Protein AF-A0A5N8Z6W0-F1 (afdb_monomer_lite)

Radius of gyration: 20.74 Å; chains: 1; bounding box: 46×54×44 Å

pLDDT: mean 75.26, std 14.96, range [38.41, 91.06]

Sequence (91 aa):
MAHAMAMETNNIQADIIEADEFPNLARQFAVQAVPKTIINQTVEVLGSVTEQELLQRLLVAAGREDLIEKFSVPRGAGAIGGPTSMMHNRR

Structure (mmCIF, N/CA/C/O backbone):
data_AF-A0A5N8Z6W0-F1
#
_entry.id   AF-A0A5N8Z6W0-F1
#
loop_
_atom_site.group_PDB
_atom_site.id
_atom_site.type_symbol
_atom_site.label_atom_id
_atom_site.label_alt_id
_atom_site.label_comp_id
_atom_site.label_asym_id
_atom_site.label_entity_id
_atom_site.label_seq_id
_atom_site.pdbx_PDB_ins_code
_atom_site.Cartn_x
_atom_site.Cartn_y
_atom_site.Cartn_z
_atom_site.occupancy
_atom_site.B_iso_or_equiv
_atom_site.auth_seq_id
_atom_site.auth_comp_id
_atom_site.auth_asym_id
_atom_site.auth_atom_id
_atom_site.pdbx_PDB_model_num
ATOM 1 N N . MET A 1 1 ? 8.237 -5.217 4.522 1.00 61.03 1 MET A N 1
ATOM 2 C CA . MET A 1 1 ? 7.566 -4.256 5.426 1.00 61.03 1 MET A CA 1
ATOM 3 C C . MET A 1 1 ? 6.100 -4.609 5.650 1.00 61.03 1 MET A C 1
ATOM 5 O O . MET A 1 1 ? 5.748 -4.810 6.798 1.00 61.03 1 MET A O 1
ATOM 9 N N . ALA A 1 2 ? 5.274 -4.795 4.610 1.00 63.97 2 ALA A N 1
ATOM 10 C CA . ALA A 1 2 ? 3.858 -5.168 4.780 1.00 63.97 2 ALA A CA 1
ATOM 11 C C . ALA A 1 2 ? 3.625 -6.425 5.652 1.00 63.97 2 ALA A C 1
ATOM 13 O O . ALA A 1 2 ? 2.750 -6.423 6.510 1.00 63.97 2 ALA A O 1
ATOM 14 N N . HIS A 1 3 ? 4.458 -7.463 5.503 1.00 64.44 3 HIS A N 1
ATOM 15 C CA . HIS A 1 3 ? 4.350 -8.679 6.318 1.00 64.44 3 HIS A CA 1
ATOM 16 C C . HIS A 1 3 ? 4.616 -8.441 7.817 1.00 64.44 3 HIS A C 1
ATOM 18 O O . HIS A 1 3 ? 3.927 -9.012 8.651 1.00 64.44 3 HIS A O 1
ATOM 24 N N . ALA A 1 4 ? 5.556 -7.554 8.171 1.00 68.12 4 ALA A N 1
ATOM 25 C CA . ALA A 1 4 ? 5.837 -7.233 9.574 1.00 68.12 4 ALA A CA 1
ATOM 26 C C . ALA A 1 4 ? 4.625 -6.569 10.252 1.00 68.12 4 ALA A C 1
ATOM 28 O O . ALA A 1 4 ? 4.274 -6.938 11.364 1.00 68.12 4 ALA A O 1
ATOM 29 N N . MET A 1 5 ? 3.923 -5.678 9.542 1.00 63.62 5 MET A N 1
ATOM 30 C CA . MET A 1 5 ? 2.703 -5.033 10.049 1.00 63.62 5 MET A CA 1
ATOM 31 C C . MET A 1 5 ? 1.549 -6.028 10.248 1.00 63.62 5 MET A C 1
ATOM 33 O O . MET A 1 5 ? 0.810 -5.922 11.221 1.00 63.62 5 MET A O 1
ATOM 37 N N . ALA A 1 6 ? 1.401 -7.011 9.352 1.00 68.25 6 ALA A N 1
ATOM 38 C CA . ALA A 1 6 ? 0.391 -8.064 9.490 1.00 68.25 6 ALA A CA 1
ATOM 39 C C . ALA A 1 6 ? 0.654 -8.991 10.692 1.00 68.25 6 ALA A C 1
ATOM 41 O O . ALA A 1 6 ? -0.281 -9.505 11.295 1.00 68.25 6 ALA A O 1
ATOM 42 N N . MET A 1 7 ? 1.916 -9.186 11.083 1.00 66.50 7 MET A N 1
ATOM 43 C CA . MET A 1 7 ? 2.253 -9.980 12.270 1.00 66.50 7 MET A CA 1
ATOM 44 C C . MET A 1 7 ? 1.903 -9.274 13.589 1.00 66.50 7 MET A C 1
ATOM 46 O O . MET A 1 7 ? 1.697 -9.943 14.599 1.00 66.50 7 MET A O 1
ATOM 50 N N . GLU A 1 8 ? 1.832 -7.941 13.597 1.00 70.50 8 GLU A N 1
ATOM 51 C CA . GLU A 1 8 ? 1.556 -7.152 14.804 1.00 70.50 8 GLU A CA 1
ATOM 52 C C . GLU A 1 8 ? 0.058 -7.027 15.126 1.00 70.50 8 GLU A C 1
ATOM 54 O O . GLU A 1 8 ? -0.306 -6.685 16.253 1.00 70.50 8 GLU A O 1
ATOM 59 N N . THR A 1 9 ? -0.833 -7.310 14.170 1.00 65.38 9 THR A N 1
ATOM 60 C CA . THR A 1 9 ? -2.282 -7.200 14.373 1.00 65.38 9 THR A CA 1
ATOM 61 C C . THR A 1 9 ? -3.077 -8.136 13.468 1.00 65.38 9 THR A C 1
ATOM 63 O O . THR A 1 9 ? -2.865 -8.193 12.262 1.00 65.38 9 THR A O 1
ATOM 66 N N . ASN A 1 10 ? -4.094 -8.796 14.029 1.00 72.44 10 ASN A N 1
ATOM 67 C CA . ASN A 1 10 ? -5.016 -9.657 13.273 1.00 72.44 10 ASN A CA 1
ATOM 68 C C . ASN A 1 10 ? -5.929 -8.885 12.303 1.00 72.44 10 ASN A C 1
ATOM 70 O O . ASN A 1 10 ? -6.687 -9.494 11.552 1.00 72.44 10 ASN A O 1
ATOM 74 N N . ASN A 1 11 ? -5.896 -7.552 12.327 1.00 76.88 11 ASN A N 1
ATOM 75 C CA . ASN A 1 11 ? -6.735 -6.712 11.476 1.00 76.88 11 ASN A CA 1
ATOM 76 C C . ASN A 1 11 ? -6.093 -6.403 10.114 1.00 76.88 11 ASN A C 1
ATOM 78 O O . ASN A 1 11 ? -6.740 -5.776 9.277 1.00 76.88 11 ASN A O 1
ATOM 82 N N . ILE A 1 12 ? -4.835 -6.797 9.895 1.00 74.94 12 ILE A N 1
ATOM 83 C CA . ILE A 1 12 ? -4.105 -6.566 8.648 1.00 74.94 12 ILE A CA 1
ATOM 84 C C . ILE A 1 12 ? -3.712 -7.926 8.074 1.00 74.94 12 ILE A C 1
ATOM 86 O O . ILE A 1 12 ? -2.953 -8.667 8.689 1.00 74.94 12 ILE A O 1
ATOM 90 N N . GLN A 1 13 ? -4.196 -8.237 6.873 1.00 78.88 13 GLN A N 1
ATOM 91 C CA . GLN A 1 13 ? -3.717 -9.370 6.085 1.00 78.88 13 GLN A CA 1
ATOM 92 C C . GLN A 1 13 ? -2.781 -8.848 4.993 1.00 78.88 13 GLN A C 1
ATOM 94 O O . GLN A 1 13 ? -3.139 -7.928 4.257 1.00 78.88 13 GLN A O 1
ATOM 99 N N . ALA A 1 14 ? -1.579 -9.416 4.902 1.00 82.19 14 ALA A N 1
ATOM 100 C CA . ALA A 1 14 ? -0.601 -9.057 3.883 1.00 82.19 14 ALA A CA 1
ATOM 101 C C . ALA 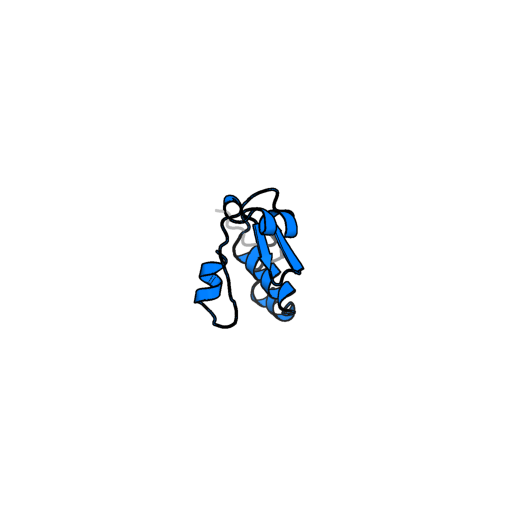A 1 14 ? -0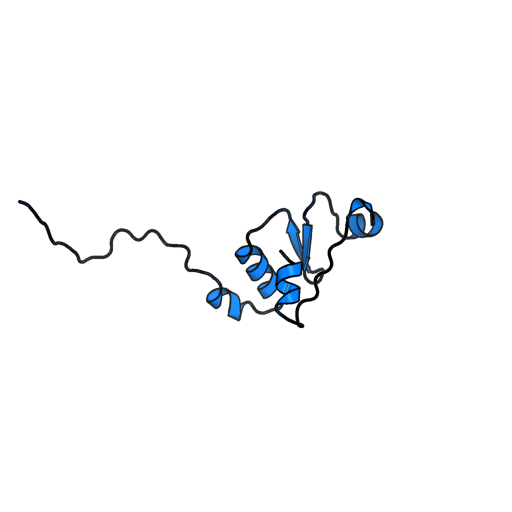.040 -10.313 3.221 1.00 82.19 14 ALA A C 1
ATOM 103 O O . ALA A 1 14 ? 0.611 -11.126 3.879 1.00 82.19 14 ALA A O 1
ATOM 104 N N . ASP A 1 15 ? -0.236 -10.405 1.911 1.00 81.62 15 ASP A N 1
ATOM 105 C CA . ASP A 1 15 ? 0.302 -11.468 1.074 1.00 81.62 15 ASP A CA 1
ATOM 106 C C . ASP A 1 15 ? 1.408 -10.903 0.177 1.00 81.62 15 ASP A C 1
ATOM 108 O O . ASP A 1 15 ? 1.298 -9.799 -0.365 1.00 81.62 15 ASP A O 1
ATOM 112 N N . ILE A 1 16 ? 2.498 -11.655 0.037 1.00 83.25 16 ILE A N 1
ATOM 113 C CA . ILE A 1 16 ? 3.582 -11.339 -0.896 1.00 83.25 16 ILE A CA 1
ATOM 114 C C . ILE A 1 16 ? 3.358 -12.188 -2.140 1.00 83.25 16 ILE A C 1
ATOM 116 O O . ILE A 1 16 ? 3.205 -13.403 -2.037 1.00 83.25 16 ILE A O 1
ATOM 120 N N . ILE A 1 17 ? 3.331 -11.541 -3.303 1.00 83.19 17 ILE A N 1
ATOM 121 C CA . ILE A 1 17 ? 3.106 -12.209 -4.582 1.00 83.19 17 ILE A CA 1
ATOM 122 C C . ILE A 1 17 ? 4.281 -11.913 -5.505 1.00 83.19 17 ILE A C 1
ATOM 124 O O . ILE A 1 17 ? 4.575 -10.748 -5.784 1.00 83.19 17 ILE A O 1
ATOM 128 N N . GLU A 1 18 ? 4.919 -12.971 -5.999 1.00 84.81 18 GLU A N 1
ATOM 129 C CA . GLU A 1 18 ? 5.971 -12.883 -7.009 1.00 84.81 18 GLU A CA 1
ATOM 130 C C . GLU A 1 18 ? 5.340 -12.581 -8.372 1.00 84.81 18 GLU A C 1
ATOM 132 O O . GLU A 1 18 ? 4.681 -13.425 -8.979 1.00 84.81 18 GLU A O 1
ATOM 137 N N . ALA A 1 19 ? 5.499 -11.347 -8.857 1.00 82.69 19 ALA A N 1
ATOM 138 C CA . ALA A 1 19 ? 4.812 -10.882 -10.066 1.00 82.69 19 ALA A CA 1
ATOM 139 C C . ALA A 1 19 ? 5.128 -11.740 -11.309 1.00 82.69 19 ALA A C 1
ATOM 141 O O . ALA A 1 19 ? 4.249 -11.934 -12.153 1.00 82.69 19 ALA A O 1
ATOM 142 N N . ASP A 1 20 ? 6.344 -12.288 -11.382 1.00 85.50 20 ASP A N 1
ATOM 143 C CA . ASP A 1 20 ? 6.807 -13.145 -12.479 1.00 85.50 20 ASP A CA 1
ATOM 144 C C . ASP A 1 20 ? 6.087 -14.505 -12.517 1.00 85.50 20 ASP A C 1
ATOM 146 O O . ASP A 1 20 ? 5.911 -15.080 -13.592 1.00 85.50 20 ASP A O 1
ATOM 150 N N . GLU A 1 21 ? 5.601 -14.999 -11.374 1.00 88.19 21 GLU A N 1
ATOM 151 C CA . GLU A 1 21 ? 4.835 -16.251 -11.292 1.00 88.19 21 GLU A CA 1
ATOM 152 C C . GLU A 1 21 ? 3.346 -16.052 -11.624 1.00 88.19 21 GLU A C 1
ATOM 154 O O . GLU A 1 21 ? 2.653 -16.995 -12.015 1.00 88.19 21 GLU A O 1
ATOM 159 N N . PHE A 1 22 ? 2.843 -14.814 -11.532 1.00 89.44 22 PHE A N 1
ATOM 160 C CA . PHE A 1 22 ? 1.425 -14.481 -11.711 1.00 89.44 22 PHE A CA 1
ATOM 161 C C . PHE A 1 22 ? 1.204 -13.362 -12.751 1.00 89.44 22 PHE A C 1
ATOM 163 O O . PHE A 1 22 ? 0.636 -12.312 -12.431 1.00 89.44 22 PHE A O 1
ATOM 170 N N . PRO A 1 23 ? 1.539 -13.577 -14.039 1.00 85.38 23 PRO A N 1
ATOM 171 C CA . PRO A 1 23 ? 1.480 -12.537 -15.075 1.00 85.38 23 PRO A CA 1
ATOM 172 C C . PRO A 1 23 ? 0.066 -11.990 -15.331 1.00 85.38 23 PRO A C 1
ATOM 174 O O . PRO A 1 23 ? -0.106 -10.844 -15.746 1.00 85.38 23 PRO A O 1
ATOM 177 N N . ASN A 1 24 ? -0.981 -12.782 -15.084 1.00 91.06 24 ASN A N 1
ATOM 178 C CA . ASN A 1 24 ? -2.367 -12.310 -15.185 1.00 91.06 24 ASN A CA 1
ATOM 179 C C . ASN A 1 24 ? -2.701 -11.291 -14.091 1.00 91.06 24 ASN A C 1
ATOM 181 O O . ASN A 1 24 ? -3.311 -10.263 -14.382 1.00 91.06 24 ASN A O 1
ATOM 185 N N . LEU A 1 25 ? -2.259 -11.556 -12.861 1.00 86.06 25 LEU A N 1
ATOM 186 C CA . LEU A 1 25 ? -2.460 -10.669 -11.720 1.00 86.06 25 LEU A CA 1
ATOM 187 C C . LEU A 1 25 ? -1.613 -9.400 -11.864 1.00 86.06 25 LEU A C 1
ATOM 189 O O . LEU A 1 25 ? -2.111 -8.293 -11.671 1.00 86.06 25 LEU A O 1
ATOM 193 N N . ALA A 1 26 ? -0.361 -9.553 -12.306 1.00 85.94 26 ALA A N 1
ATOM 194 C CA . ALA A 1 26 ? 0.522 -8.437 -12.619 1.00 85.94 26 ALA A CA 1
ATOM 195 C C . ALA A 1 26 ? -0.099 -7.499 -13.670 1.00 85.94 26 ALA A C 1
ATOM 197 O O . ALA A 1 26 ? -0.089 -6.282 -13.492 1.00 85.94 26 ALA A O 1
ATOM 198 N N . ARG A 1 27 ? -0.718 -8.046 -14.728 1.00 88.12 27 ARG A N 1
ATOM 199 C CA . ARG A 1 27 ? -1.455 -7.247 -15.723 1.00 88.12 27 ARG A CA 1
ATOM 200 C C . ARG A 1 27 ? -2.696 -6.576 -15.143 1.00 88.12 27 ARG A C 1
ATOM 202 O O . ARG A 1 27 ? -2.909 -5.401 -15.425 1.00 88.12 27 ARG A O 1
ATOM 209 N N . GLN A 1 28 ? -3.491 -7.287 -14.340 1.00 89.00 28 GLN A N 1
ATOM 210 C CA . GLN A 1 28 ? -4.700 -6.737 -13.714 1.00 89.00 28 GLN A CA 1
ATOM 211 C C . GLN A 1 28 ? -4.388 -5.501 -12.863 1.00 89.00 28 GLN A C 1
ATOM 213 O O . GLN A 1 28 ? -5.121 -4.519 -12.921 1.00 89.00 28 GLN A O 1
ATOM 218 N N . PHE A 1 29 ? -3.276 -5.529 -12.131 1.00 86.06 29 PHE A N 1
ATOM 219 C CA . PHE A 1 29 ? -2.824 -4.411 -11.305 1.00 86.06 29 PHE A CA 1
ATOM 220 C C . PHE A 1 29 ? -1.793 -3.507 -11.990 1.00 86.06 29 PHE A C 1
ATOM 222 O O . PHE A 1 29 ? -1.124 -2.720 -11.315 1.00 86.06 29 PHE A O 1
ATOM 229 N N . ALA A 1 30 ? -1.632 -3.624 -13.313 1.00 89.06 30 ALA A N 1
ATOM 230 C CA . ALA A 1 30 ? -0.689 -2.842 -14.111 1.00 89.06 30 ALA A CA 1
ATOM 231 C C . ALA A 1 30 ? 0.707 -2.726 -13.456 1.00 89.06 30 ALA A C 1
ATOM 233 O O . ALA A 1 30 ? 1.277 -1.636 -13.339 1.00 89.06 30 ALA A O 1
ATOM 234 N N . VAL A 1 31 ? 1.239 -3.847 -12.962 1.00 86.50 31 VAL A N 1
ATOM 235 C CA . VAL A 1 31 ? 2.567 -3.926 -12.346 1.00 86.50 31 VAL A CA 1
ATOM 236 C C . VAL A 1 31 ? 3.612 -3.731 -13.443 1.00 86.50 31 VAL A C 1
ATOM 238 O O . VAL A 1 31 ? 3.823 -4.605 -14.276 1.00 86.50 31 VAL A O 1
ATOM 241 N N . GLN A 1 32 ? 4.246 -2.559 -13.453 1.00 85.44 32 GLN A N 1
ATOM 242 C CA . GLN A 1 32 ? 5.321 -2.216 -14.396 1.00 85.44 32 GLN A CA 1
ATOM 243 C C . GLN A 1 32 ? 6.706 -2.252 -13.740 1.00 85.44 32 GLN A C 1
ATOM 245 O O . GLN A 1 32 ? 7.712 -2.412 -14.423 1.00 85.44 32 GLN A O 1
ATOM 250 N N . ALA A 1 33 ? 6.758 -2.088 -12.417 1.00 84.25 33 ALA A N 1
ATOM 251 C CA . ALA A 1 33 ? 7.976 -2.109 -11.624 1.00 84.25 33 ALA A CA 1
ATOM 252 C C . ALA A 1 33 ? 7.683 -2.689 -10.237 1.00 84.25 33 ALA A C 1
ATOM 254 O O . ALA A 1 33 ? 6.590 -2.500 -9.695 1.00 84.25 33 ALA A O 1
ATOM 255 N N . VAL A 1 34 ? 8.678 -3.368 -9.670 1.00 88.25 34 VAL A N 1
ATOM 256 C CA . VAL A 1 34 ? 8.645 -3.949 -8.323 1.00 88.25 34 VAL A CA 1
ATOM 257 C C . VAL A 1 34 ? 9.691 -3.265 -7.427 1.00 88.25 34 VAL A C 1
ATOM 259 O O . VAL A 1 34 ? 10.718 -2.817 -7.942 1.00 88.25 34 VAL A O 1
ATOM 262 N N . PRO A 1 35 ? 9.470 -3.167 -6.101 1.00 87.75 35 PRO A N 1
ATOM 263 C CA . PRO A 1 35 ? 8.278 -3.598 -5.365 1.00 87.75 35 PRO A CA 1
ATOM 264 C C . PRO A 1 35 ? 7.069 -2.668 -5.589 1.00 87.75 35 PRO A C 1
ATOM 266 O O . PRO A 1 35 ? 7.219 -1.450 -5.679 1.00 87.75 35 PRO A O 1
ATOM 269 N N . LYS A 1 36 ? 5.862 -3.249 -5.647 1.00 87.69 36 LYS A N 1
ATOM 270 C CA . LYS A 1 36 ? 4.573 -2.535 -5.669 1.00 87.69 36 LYS A CA 1
ATOM 271 C C . LYS A 1 36 ? 3.686 -3.091 -4.558 1.00 87.69 36 LYS A C 1
ATOM 273 O O . LYS A 1 36 ? 3.481 -4.297 -4.488 1.00 87.69 36 LYS A O 1
ATOM 278 N N . THR A 1 37 ? 3.172 -2.219 -3.696 1.00 89.50 37 THR A N 1
ATOM 279 C CA . THR A 1 37 ? 2.214 -2.586 -2.643 1.00 89.50 37 THR A CA 1
ATOM 280 C C . THR A 1 37 ? 0.837 -2.065 -3.015 1.00 89.50 37 THR A C 1
ATOM 282 O O . THR A 1 37 ? 0.701 -0.921 -3.447 1.00 89.50 37 THR A O 1
ATOM 285 N N . ILE A 1 38 ? -0.180 -2.902 -2.846 1.00 87.44 38 ILE A N 1
ATOM 286 C CA . ILE A 1 38 ? -1.572 -2.573 -3.142 1.00 87.44 38 ILE A CA 1
ATOM 287 C C . ILE A 1 38 ? -2.364 -2.818 -1.864 1.00 87.44 38 ILE A C 1
ATOM 289 O O . ILE A 1 38 ? -2.335 -3.919 -1.323 1.00 87.44 38 ILE A O 1
ATOM 293 N N . ILE A 1 39 ? -3.045 -1.789 -1.369 1.00 88.06 39 ILE A N 1
ATOM 294 C CA . ILE A 1 39 ? -3.821 -1.836 -0.126 1.00 88.06 39 ILE A CA 1
ATOM 295 C C . ILE A 1 39 ? -5.298 -1.753 -0.501 1.00 88.06 39 ILE A C 1
ATOM 297 O O . ILE A 1 39 ? -5.698 -0.830 -1.211 1.00 88.06 39 ILE A O 1
ATOM 301 N N . ASN A 1 40 ? -6.096 -2.731 -0.060 1.00 85.62 40 ASN A N 1
ATOM 302 C CA . ASN A 1 40 ? -7.543 -2.819 -0.310 1.00 85.62 40 ASN A CA 1
ATOM 303 C C . ASN A 1 40 ? -7.961 -2.639 -1.786 1.00 85.62 40 ASN A C 1
ATOM 305 O O . ASN A 1 40 ? -9.080 -2.220 -2.060 1.00 85.62 40 ASN A O 1
ATOM 309 N N . GLN A 1 41 ? -7.066 -2.937 -2.738 1.00 83.75 41 GLN A N 1
ATOM 310 C CA . GLN A 1 41 ? -7.256 -2.705 -4.182 1.00 83.75 41 GLN A CA 1
ATOM 311 C C . GLN A 1 41 ? -7.548 -1.239 -4.570 1.00 83.75 41 GLN A C 1
ATOM 313 O O . GLN A 1 41 ? -7.932 -0.970 -5.704 1.00 83.75 41 GLN A O 1
ATOM 318 N N . THR A 1 42 ? -7.359 -0.291 -3.651 1.00 82.00 42 THR A N 1
ATOM 319 C CA . THR A 1 42 ? -7.686 1.131 -3.834 1.00 82.00 42 THR A CA 1
ATOM 320 C C . THR A 1 42 ? -6.463 2.030 -3.756 1.00 82.00 42 THR A C 1
ATOM 322 O O . THR A 1 42 ? -6.411 3.043 -4.451 1.00 82.00 42 THR A O 1
ATOM 325 N N . VAL A 1 43 ? -5.470 1.675 -2.938 1.00 85.00 43 VAL A N 1
ATOM 326 C CA . VAL A 1 43 ? -4.254 2.473 -2.762 1.00 85.00 43 VAL A CA 1
ATOM 327 C C . 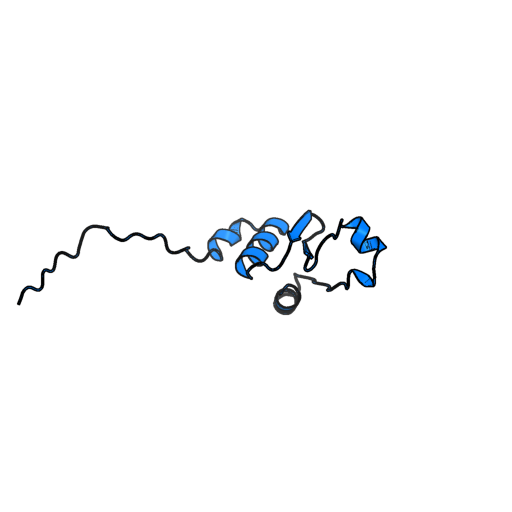VAL A 1 43 ? -3.053 1.725 -3.311 1.00 85.00 43 VAL A C 1
ATOM 329 O O . VAL A 1 43 ? -2.783 0.588 -2.929 1.00 85.00 43 VAL A O 1
ATOM 332 N N . GLU A 1 44 ? -2.299 2.397 -4.178 1.00 87.50 44 GLU A N 1
ATOM 333 C CA . GLU A 1 44 ? -1.073 1.869 -4.764 1.00 87.50 44 GLU A CA 1
ATOM 334 C C . GLU A 1 44 ? 0.158 2.595 -4.218 1.00 87.50 44 GLU A C 1
ATOM 336 O O . GLU A 1 44 ? 0.213 3.825 -4.112 1.00 87.50 44 GLU A O 1
ATOM 341 N N . VAL A 1 45 ? 1.182 1.817 -3.885 1.00 86.94 45 VAL A N 1
ATOM 342 C CA . VAL A 1 45 ? 2.480 2.305 -3.428 1.00 86.94 45 VAL A CA 1
ATOM 343 C C . VAL A 1 45 ? 3.546 1.711 -4.329 1.00 86.94 45 VAL A C 1
ATOM 345 O O . VAL A 1 45 ? 3.750 0.497 -4.345 1.00 86.94 45 VAL A O 1
ATOM 348 N N . LEU A 1 46 ? 4.197 2.568 -5.111 1.00 85.81 46 LEU A N 1
ATOM 349 C CA . LEU A 1 46 ? 5.257 2.178 -6.034 1.00 85.81 46 LEU A CA 1
ATOM 350 C C . LEU A 1 46 ? 6.623 2.386 -5.383 1.00 85.81 46 LEU A C 1
ATOM 352 O O . LEU A 1 46 ? 6.892 3.450 -4.825 1.00 85.81 46 LEU A O 1
ATOM 356 N N . GLY A 1 47 ? 7.494 1.389 -5.515 1.00 83.38 47 GLY A N 1
ATOM 357 C CA . GLY A 1 47 ? 8.856 1.432 -5.005 1.00 83.38 47 GLY A CA 1
ATOM 358 C C . GLY A 1 47 ? 8.950 1.220 -3.495 1.00 83.38 47 GLY A C 1
ATOM 359 O O . GLY A 1 47 ? 7.991 0.857 -2.813 1.00 83.38 47 GLY A O 1
ATOM 360 N N . SER A 1 48 ? 10.159 1.421 -2.973 1.00 81.69 48 SER A N 1
ATOM 361 C CA . SER A 1 48 ? 10.423 1.323 -1.540 1.00 81.69 48 SER A CA 1
ATOM 362 C C . SER A 1 48 ? 10.077 2.650 -0.870 1.00 81.69 48 SER A C 1
ATOM 364 O O . SER A 1 48 ? 10.703 3.671 -1.151 1.00 81.69 48 SER A O 1
ATOM 366 N N . VAL A 1 49 ? 9.075 2.638 0.003 1.00 84.69 49 VAL A N 1
ATOM 367 C CA . VAL A 1 49 ? 8.716 3.782 0.847 1.00 84.69 49 VAL A CA 1
ATOM 368 C C . VAL A 1 49 ? 9.184 3.550 2.280 1.00 84.69 49 VAL A C 1
ATOM 370 O O . VAL A 1 49 ? 9.466 2.418 2.678 1.00 84.69 49 VAL A O 1
ATOM 373 N N . THR A 1 50 ? 9.267 4.620 3.071 1.00 85.50 50 THR A N 1
ATOM 374 C CA . THR A 1 50 ? 9.524 4.484 4.507 1.00 85.50 50 THR A CA 1
ATOM 375 C C . THR A 1 50 ? 8.335 3.820 5.199 1.00 85.50 50 THR A C 1
ATOM 377 O O . THR A 1 50 ? 7.201 3.864 4.719 1.00 85.50 50 THR A O 1
ATOM 380 N N . GLU A 1 51 ? 8.580 3.231 6.365 1.00 82.19 51 GLU A N 1
ATOM 381 C CA . GLU A 1 51 ? 7.527 2.617 7.176 1.00 82.19 51 GLU A CA 1
ATOM 382 C C . GLU A 1 51 ? 6.424 3.617 7.552 1.00 82.19 51 GLU A C 1
ATOM 384 O O . GLU A 1 51 ? 5.243 3.288 7.494 1.00 82.19 51 GLU A O 1
ATOM 389 N N . GLN A 1 52 ? 6.799 4.864 7.855 1.00 83.44 52 GLN A N 1
ATOM 390 C CA . GLN A 1 52 ? 5.843 5.923 8.181 1.00 83.44 52 GLN A CA 1
ATOM 391 C C . GLN A 1 52 ? 4.933 6.269 7.001 1.00 83.44 52 GLN A C 1
ATOM 393 O O . GLN A 1 52 ? 3.727 6.411 7.176 1.00 83.44 52 GLN A O 1
ATOM 398 N N . GLU A 1 53 ? 5.502 6.381 5.801 1.00 84.56 53 GLU A N 1
ATOM 399 C CA . GLU A 1 53 ? 4.742 6.646 4.579 1.00 84.56 53 GLU A CA 1
ATOM 400 C C . GLU A 1 53 ? 3.780 5.487 4.279 1.00 84.56 53 GLU A C 1
ATOM 402 O O . GLU A 1 53 ? 2.617 5.706 3.939 1.00 84.56 53 GLU A O 1
ATOM 407 N N . LEU A 1 54 ? 4.235 4.243 4.462 1.00 85.19 54 LEU A N 1
ATOM 408 C CA . LEU A 1 54 ? 3.388 3.065 4.294 1.00 85.19 54 LEU A CA 1
ATOM 409 C C . LEU A 1 54 ? 2.238 3.040 5.313 1.00 85.19 54 LEU A C 1
ATOM 411 O O . LEU A 1 54 ? 1.097 2.785 4.932 1.00 85.19 54 LEU A O 1
ATOM 415 N N . LEU A 1 55 ? 2.517 3.358 6.581 1.00 86.31 55 LEU A N 1
ATOM 416 C CA . LEU A 1 55 ? 1.511 3.432 7.640 1.00 86.31 55 LEU A CA 1
ATOM 417 C C . LEU A 1 55 ? 0.460 4.509 7.353 1.00 86.31 55 LEU A C 1
ATOM 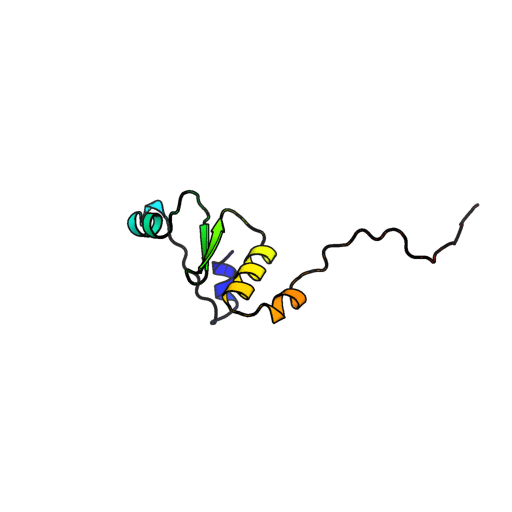419 O O . LEU A 1 55 ? -0.730 4.248 7.495 1.00 86.31 55 LEU A O 1
ATOM 423 N N . GLN A 1 56 ? 0.872 5.700 6.911 1.00 86.81 56 GLN A N 1
ATOM 424 C CA . GLN A 1 56 ? -0.065 6.770 6.553 1.00 86.81 56 GLN A CA 1
ATOM 425 C C . GLN A 1 56 ? -1.022 6.323 5.448 1.00 86.81 56 GLN A C 1
ATOM 427 O O . GLN A 1 56 ? -2.234 6.476 5.579 1.00 86.81 56 GLN A O 1
ATOM 432 N N . ARG A 1 57 ? -0.495 5.698 4.391 1.00 86.62 57 ARG A N 1
ATOM 433 C CA . ARG A 1 57 ? -1.308 5.168 3.286 1.00 86.62 57 ARG A CA 1
ATOM 434 C C . ARG A 1 57 ? -2.261 4.067 3.739 1.00 86.62 57 ARG A C 1
ATOM 436 O O . ARG A 1 57 ? -3.391 4.013 3.264 1.00 86.62 57 ARG A O 1
ATOM 443 N N . LEU A 1 58 ? -1.825 3.221 4.671 1.00 87.12 58 LEU A N 1
ATOM 444 C CA . LEU A 1 58 ? -2.657 2.180 5.268 1.00 87.12 58 LEU A CA 1
ATOM 445 C C . LEU A 1 58 ? -3.796 2.774 6.104 1.00 87.12 58 LEU A C 1
ATOM 447 O O . LEU A 1 58 ? -4.933 2.329 5.979 1.00 87.12 58 LEU A O 1
ATOM 451 N N . LEU A 1 59 ? -3.518 3.803 6.907 1.00 87.25 59 LEU A N 1
ATOM 452 C CA . LEU A 1 59 ? -4.530 4.493 7.709 1.00 87.25 59 LEU A CA 1
ATOM 453 C C . LEU A 1 59 ? -5.573 5.190 6.832 1.00 87.25 59 LEU A C 1
ATOM 455 O O . LEU A 1 59 ? -6.762 5.040 7.096 1.00 87.25 59 LEU A O 1
ATOM 459 N N . VAL A 1 60 ? -5.155 5.868 5.757 1.00 86.25 60 VAL A N 1
ATOM 460 C CA . VAL A 1 60 ? -6.085 6.440 4.765 1.00 86.25 60 VAL A CA 1
ATOM 461 C C . VAL A 1 60 ? -6.940 5.340 4.128 1.00 86.25 60 VAL A C 1
ATOM 463 O O . VAL A 1 60 ? -8.161 5.441 4.091 1.00 86.25 60 VAL A O 1
ATOM 466 N N . ALA A 1 61 ? -6.329 4.236 3.682 1.00 85.75 61 ALA A N 1
ATOM 467 C CA . ALA A 1 61 ? -7.065 3.120 3.079 1.00 85.75 61 ALA A CA 1
ATOM 468 C C . ALA A 1 61 ? -8.047 2.433 4.050 1.00 85.75 61 ALA A C 1
ATOM 470 O O . ALA A 1 61 ? -9.000 1.791 3.608 1.00 85.75 61 ALA A O 1
ATOM 471 N N . ALA A 1 62 ? -7.807 2.549 5.359 1.00 85.38 62 ALA A N 1
ATOM 472 C CA . ALA A 1 62 ? -8.670 2.040 6.420 1.00 85.38 62 ALA A CA 1
ATOM 473 C C . ALA A 1 62 ? -9.724 3.060 6.904 1.00 85.38 62 ALA A C 1
ATOM 475 O O . ALA A 1 62 ? -10.500 2.726 7.800 1.00 85.38 62 ALA A O 1
ATOM 476 N N . GLY A 1 63 ? -9.750 4.286 6.359 1.00 85.94 63 GLY A N 1
ATOM 477 C CA . GLY A 1 63 ? -10.626 5.373 6.822 1.00 85.94 63 GLY A CA 1
ATOM 478 C C . GLY A 1 63 ? -10.307 5.836 8.247 1.00 85.94 63 GLY A C 1
ATOM 479 O O . GLY A 1 63 ? -11.208 6.142 9.029 1.00 85.94 63 GLY A O 1
ATOM 480 N N . ARG A 1 64 ? -9.025 5.765 8.623 1.00 85.94 64 ARG A N 1
ATOM 481 C CA . ARG A 1 64 ? -8.487 6.101 9.947 1.00 85.94 64 ARG A CA 1
ATOM 482 C C . ARG A 1 64 ? -7.545 7.296 9.890 1.00 85.94 64 ARG A C 1
ATOM 484 O O . ARG A 1 64 ? -6.489 7.311 10.526 1.00 85.94 64 ARG A O 1
ATOM 491 N N . GLU A 1 65 ? -7.918 8.310 9.119 1.00 85.44 65 GLU A N 1
ATOM 492 C CA . GLU A 1 65 ? -7.167 9.559 9.005 1.00 85.44 65 GLU A CA 1
ATOM 493 C C . GLU A 1 65 ? -7.036 10.272 10.356 1.00 85.44 65 GLU A C 1
ATOM 495 O O . GLU A 1 65 ? -6.034 10.940 10.605 1.00 85.44 65 GLU A O 1
ATOM 500 N N . ASP A 1 66 ? -7.991 10.043 11.267 1.00 84.88 66 ASP A N 1
ATOM 501 C CA . ASP A 1 66 ? -7.962 10.495 12.663 1.00 84.88 66 ASP A CA 1
ATOM 502 C C . ASP A 1 66 ? -6.688 10.074 13.409 1.00 84.88 66 ASP A C 1
ATOM 504 O O . ASP A 1 66 ? -6.245 10.754 14.335 1.00 84.88 66 ASP A O 1
ATOM 508 N N . LEU A 1 67 ? -6.079 8.959 13.003 1.00 85.62 67 LEU A N 1
ATOM 509 C CA . LEU A 1 67 ? -4.863 8.437 13.610 1.00 85.62 67 LEU A CA 1
ATOM 510 C C . LEU A 1 67 ? -3.582 8.955 12.954 1.00 85.62 67 LEU A C 1
ATOM 512 O O . LEU A 1 67 ? -2.515 8.785 13.542 1.00 85.62 67 LEU A O 1
ATOM 516 N N . ILE A 1 68 ? -3.646 9.588 11.781 1.00 83.38 68 ILE A N 1
ATOM 517 C CA . ILE A 1 68 ? -2.443 10.039 11.065 1.00 83.38 68 ILE A CA 1
ATOM 518 C C . ILE A 1 68 ? -1.663 11.037 11.916 1.00 83.38 68 ILE A C 1
ATOM 520 O O . ILE A 1 68 ? -0.467 10.846 12.097 1.00 83.38 68 ILE A O 1
ATOM 524 N N . GLU A 1 69 ? -2.338 12.013 12.525 1.00 78.62 69 GLU A N 1
ATOM 525 C CA . GLU A 1 69 ? -1.720 13.017 13.408 1.00 78.62 69 GLU A CA 1
ATOM 526 C C . GLU A 1 69 ? -1.018 12.390 14.628 1.00 78.62 69 GLU A C 1
ATOM 528 O O . GLU A 1 69 ? 0.007 12.873 15.107 1.00 78.62 69 GLU A O 1
ATOM 533 N N . LYS A 1 70 ? -1.541 11.262 15.126 1.00 76.81 70 LYS A N 1
ATOM 534 C CA . LYS A 1 70 ? -0.963 10.536 16.266 1.00 76.81 70 LYS A CA 1
ATOM 535 C C . LYS A 1 70 ? 0.358 9.849 15.907 1.00 76.81 70 LYS A C 1
ATOM 537 O O . LYS A 1 70 ? 1.209 9.672 16.778 1.00 76.81 70 LYS A O 1
ATOM 542 N N . PHE A 1 71 ? 0.511 9.438 14.649 1.00 75.25 71 PHE A N 1
ATOM 543 C CA . PHE A 1 71 ? 1.678 8.704 14.151 1.00 75.25 71 PHE A CA 1
ATOM 544 C C . PHE A 1 71 ? 2.574 9.538 13.226 1.00 75.25 71 PHE A C 1
ATOM 546 O O . PHE A 1 71 ? 3.684 9.111 12.895 1.00 75.25 71 PHE A O 1
ATOM 553 N N . SER A 1 72 ? 2.150 10.743 12.844 1.00 65.62 72 SER A N 1
ATOM 554 C CA . SER A 1 72 ? 3.018 11.745 12.250 1.00 65.62 72 SER A CA 1
ATOM 555 C C . SER A 1 72 ? 3.965 12.239 13.332 1.00 65.62 72 SER A C 1
ATOM 557 O O . SER A 1 72 ? 3.617 13.052 14.186 1.00 65.62 72 SER A O 1
ATOM 559 N N . VAL A 1 73 ? 5.192 11.728 13.307 1.00 59.62 73 VAL A N 1
ATOM 560 C CA . VAL A 1 73 ? 6.291 12.345 14.047 1.00 59.62 73 VAL A CA 1
ATOM 561 C C . VAL A 1 73 ? 6.361 13.805 13.586 1.00 59.62 73 VAL A C 1
ATOM 563 O O . VAL A 1 73 ? 6.289 14.043 12.373 1.00 59.62 73 VAL A O 1
ATOM 566 N N . PRO A 1 74 ? 6.493 14.795 14.488 1.00 52.91 74 PRO A N 1
ATOM 567 C CA . PRO A 1 74 ? 6.726 16.164 14.065 1.00 52.91 74 PRO A CA 1
ATOM 568 C C . PRO A 1 74 ? 7.993 16.166 13.213 1.00 52.91 74 PRO A C 1
ATOM 570 O O . PRO A 1 74 ? 9.101 15.977 13.717 1.00 52.91 74 PRO A O 1
ATOM 573 N N . ARG A 1 75 ? 7.837 16.358 11.896 1.00 54.25 75 ARG A N 1
ATOM 574 C CA . ARG A 1 75 ? 8.958 16.767 11.053 1.00 54.25 75 ARG A CA 1
ATOM 575 C C . ARG A 1 75 ? 9.492 18.018 11.718 1.00 54.25 75 ARG A C 1
ATOM 577 O O . ARG A 1 75 ? 8.750 18.989 11.835 1.00 54.25 75 ARG A O 1
ATOM 584 N N . GLY A 1 76 ? 10.729 17.955 12.206 1.00 47.56 76 GLY A N 1
ATOM 585 C CA . GLY A 1 76 ? 11.407 19.094 12.798 1.00 47.56 76 GLY A CA 1
ATOM 586 C C . GLY A 1 76 ? 11.293 20.278 11.852 1.00 47.56 76 GLY A C 1
ATOM 587 O O . GLY A 1 76 ? 12.009 20.366 10.857 1.00 47.56 76 GLY A O 1
ATOM 588 N N . ALA A 1 77 ? 10.355 21.171 12.154 1.00 45.09 77 ALA A N 1
ATOM 589 C CA . ALA A 1 77 ? 10.356 22.504 11.618 1.00 45.09 77 ALA A CA 1
ATOM 590 C C . ALA A 1 77 ? 11.629 23.144 12.163 1.00 45.09 77 ALA A C 1
ATOM 592 O O . ALA A 1 77 ? 11.808 23.270 13.376 1.00 45.09 77 ALA A O 1
ATOM 593 N N . GLY A 1 78 ? 12.537 23.505 11.260 1.00 48.25 78 GLY A N 1
ATOM 594 C CA . GLY A 1 78 ? 13.581 24.461 11.566 1.00 48.25 78 GLY A CA 1
ATOM 595 C C . GLY A 1 78 ? 12.929 25.736 12.093 1.00 48.25 78 GLY A C 1
ATOM 596 O O . GLY A 1 78 ? 12.418 26.539 11.325 1.00 48.25 78 GLY A O 1
ATOM 597 N N . ALA A 1 79 ? 12.943 25.898 13.411 1.00 44.88 79 ALA A N 1
ATOM 598 C CA . ALA A 1 79 ? 12.650 27.138 14.106 1.00 44.88 79 ALA A CA 1
ATOM 599 C C . ALA A 1 79 ? 13.850 27.458 15.000 1.00 44.88 79 ALA A C 1
ATOM 601 O O . ALA A 1 79 ? 13.805 27.389 16.226 1.00 44.88 79 ALA A O 1
ATOM 602 N N . ILE A 1 80 ? 14.964 27.794 14.350 1.00 54.62 80 ILE A N 1
ATOM 603 C CA . ILE A 1 80 ? 15.913 28.727 14.945 1.00 54.62 80 ILE A CA 1
ATOM 604 C C . ILE A 1 80 ? 15.210 30.090 15.019 1.00 54.62 80 ILE A C 1
ATOM 606 O O . ILE A 1 80 ? 14.837 30.653 13.995 1.00 54.62 80 ILE A O 1
ATOM 610 N N . GLY A 1 81 ? 15.007 30.609 16.230 1.00 50.00 81 GLY A N 1
ATOM 611 C CA . GLY A 1 81 ? 14.599 32.002 16.446 1.00 50.00 81 GLY A CA 1
ATOM 612 C C . GLY A 1 81 ? 13.184 32.203 16.989 1.00 50.00 81 GLY A C 1
ATOM 613 O O . GLY A 1 81 ? 12.318 32.725 16.298 1.00 50.00 81 GLY A O 1
ATOM 614 N N . GLY A 1 82 ? 12.987 31.870 18.265 1.00 38.41 82 GLY A N 1
ATOM 615 C CA . GLY A 1 82 ? 11.962 32.467 19.127 1.00 38.41 82 GLY A CA 1
ATOM 616 C C . GLY A 1 82 ? 12.640 33.146 20.327 1.00 38.41 82 GLY A C 1
ATOM 617 O O . GLY A 1 82 ? 13.714 32.701 20.737 1.00 38.41 82 GLY A O 1
ATOM 618 N N . PRO A 1 83 ? 12.092 34.253 20.854 1.00 52.12 83 PRO A N 1
ATOM 619 C CA . PRO A 1 83 ? 12.830 35.205 21.670 1.00 52.12 83 PRO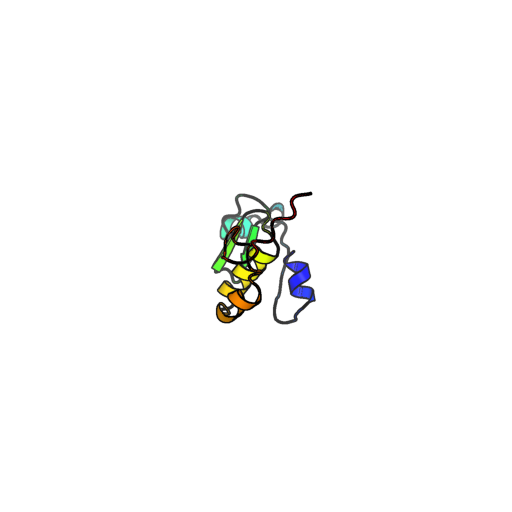 A CA 1
ATOM 620 C C . PRO A 1 83 ? 13.003 34.637 23.074 1.00 52.12 83 PRO A C 1
ATOM 622 O O . PRO A 1 83 ? 12.005 34.372 23.731 1.00 52.12 83 PRO A O 1
ATOM 625 N N . THR A 1 84 ? 14.247 34.447 23.513 1.00 53.88 84 THR A N 1
ATOM 626 C CA . THR A 1 84 ? 14.728 34.347 24.913 1.00 53.88 84 THR A CA 1
ATOM 627 C C . THR A 1 84 ? 15.812 33.279 24.996 1.00 53.88 84 THR A C 1
ATOM 629 O O . THR A 1 84 ? 15.593 32.159 25.432 1.00 53.88 84 THR A O 1
ATOM 632 N N . SER A 1 85 ? 17.018 33.651 24.582 1.00 50.28 85 SER A N 1
ATOM 633 C CA . SER A 1 85 ? 18.176 33.482 25.459 1.00 50.28 85 SER A CA 1
ATOM 634 C C . SER A 1 85 ? 19.282 34.413 24.973 1.00 50.28 85 SER A C 1
ATOM 636 O O . SER A 1 85 ? 20.265 34.018 24.351 1.00 50.28 85 SER A O 1
ATOM 638 N N . MET A 1 86 ? 19.083 35.710 25.226 1.00 54.06 86 MET A N 1
ATOM 639 C CA . MET A 1 86 ? 20.226 36.582 25.450 1.00 54.06 86 MET A CA 1
ATOM 640 C C . MET A 1 86 ? 20.857 36.151 26.773 1.00 54.06 86 MET A C 1
ATOM 642 O O . MET A 1 86 ? 20.437 36.598 27.832 1.00 54.06 86 MET A O 1
ATOM 646 N N . MET A 1 87 ? 21.882 35.313 26.707 1.00 46.50 87 MET A N 1
ATOM 647 C CA . MET A 1 87 ? 22.940 35.300 27.710 1.00 46.50 87 MET A CA 1
ATOM 648 C C . MET A 1 87 ? 24.265 35.308 26.954 1.00 46.50 87 MET A C 1
ATOM 650 O O . MET A 1 87 ? 24.828 34.280 26.592 1.00 46.50 87 MET A O 1
ATOM 654 N N . HIS A 1 88 ? 24.720 36.527 26.656 1.00 47.09 88 HIS A N 1
ATOM 655 C CA . HIS A 1 88 ? 26.094 36.793 26.260 1.00 47.09 88 HIS A CA 1
ATOM 656 C C . HIS A 1 88 ? 27.016 36.300 27.383 1.00 47.09 88 HIS A C 1
ATOM 658 O O . HIS A 1 88 ? 27.054 36.909 28.447 1.00 47.09 88 HIS A O 1
ATOM 664 N N . ASN A 1 89 ? 27.784 35.240 27.138 1.00 42.00 89 ASN A N 1
ATOM 665 C CA . ASN A 1 89 ? 29.007 34.988 27.889 1.00 42.00 89 ASN A CA 1
ATOM 666 C C . ASN A 1 89 ? 30.169 35.578 27.083 1.00 42.00 89 ASN A C 1
ATOM 668 O O . ASN A 1 89 ? 30.697 34.937 26.171 1.00 42.00 89 ASN A O 1
ATOM 672 N N . ARG A 1 90 ? 30.517 36.837 27.364 1.00 46.47 90 ARG A N 1
ATOM 673 C CA . ARG A 1 90 ? 31.823 37.381 26.983 1.00 46.47 90 ARG A CA 1
ATOM 674 C C . ARG A 1 90 ? 32.747 37.237 28.188 1.00 46.47 90 ARG A C 1
ATOM 676 O O . ARG A 1 90 ? 32.352 37.572 29.300 1.00 46.47 90 ARG A O 1
ATOM 683 N N . ARG A 1 91 ? 33.9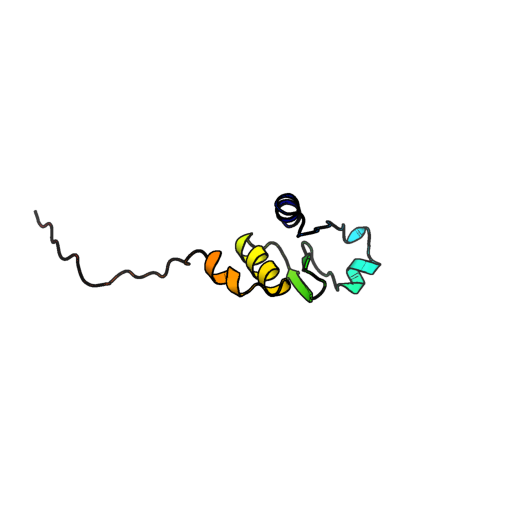20 36.672 27.903 1.00 53.28 91 ARG A N 1
ATOM 684 C CA . ARG A 1 91 ? 35.085 36.584 28.786 1.00 53.28 91 ARG A CA 1
ATOM 685 C C . ARG A 1 91 ? 35.439 37.929 29.405 1.00 53.28 91 ARG A C 1
ATOM 687 O O . ARG A 1 91 ? 35.207 38.950 28.717 1.00 53.28 91 ARG A O 1
#

Foldseek 3Di:
DLVVVCVVDVVRDDDDDDCVVPVVVCVVLVPPDPDWDQAPVPDIDPDDDDPLVVVCSNCVSVVNNVCNVVSPDPPPDPDPDDDDDPDDPDD

Secondary structure (DSSP, 8-state):
-HHHHHHH-TT-------TTT-HHHHHHTT--SSSEEEETTTEEEES---HHHHHHHHHHHTT-GGGHHHH-----------S--------